Protein AF-A0A3C1PQY0-F1 (afdb_monomer)

Secondary structure (DSSP, 8-state):
-PPP--TTTSPB--SSSEEEEEEE-SS-EEEEEE--TT--PPP---SS-------SS-PPEE-SS-EE----

Mean predicted aligned error: 4.11 Å

Radius of gyration: 13.76 Å; Cα contacts (8 Å, |Δi|>4): 70; chains: 1; bounding box: 37×35×24 Å

Structure (mmCIF, N/CA/C/O backbone):
data_AF-A0A3C1PQY0-F1
#
_entry.id   AF-A0A3C1PQY0-F1
#
loop_
_atom_site.group_PDB
_atom_site.id
_atom_site.type_symbol
_atom_site.label_atom_id
_atom_site.label_alt_id
_atom_site.label_comp_id
_atom_site.label_asym_id
_atom_site.label_entity_id
_atom_site.label_seq_id
_atom_site.pdbx_PDB_ins_code
_atom_site.Cartn_x
_atom_site.Cartn_y
_atom_site.Cartn_z
_atom_site.occupancy
_atom_site.B_iso_or_equiv
_atom_site.auth_seq_id
_atom_site.auth_comp_id
_atom_site.auth_asym_id
_atom_site.auth_atom_id
_atom_site.pdbx_PDB_model_num
ATOM 1 N N . MET A 1 1 ? -21.831 -14.597 -5.103 1.00 67.69 1 MET A N 1
ATOM 2 C CA . MET A 1 1 ? -22.332 -13.855 -3.925 1.00 67.69 1 MET A CA 1
ATOM 3 C C . MET A 1 1 ? -21.445 -12.634 -3.734 1.00 67.69 1 MET A C 1
ATOM 5 O O . MET A 1 1 ? -20.233 -12.786 -3.820 1.00 67.69 1 MET A O 1
ATOM 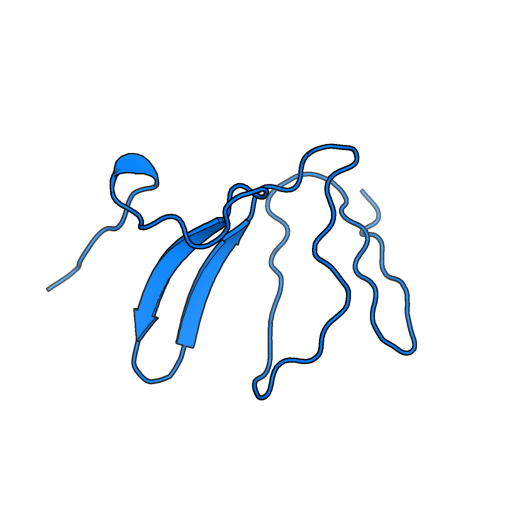9 N N . LEU A 1 2 ? -22.019 -11.441 -3.564 1.00 80.88 2 LEU A N 1
ATOM 10 C CA . LEU A 1 2 ? -21.246 -10.218 -3.331 1.00 80.88 2 LEU A CA 1
ATOM 11 C C . LEU A 1 2 ? -20.734 -10.224 -1.884 1.00 80.88 2 LEU A C 1
ATOM 13 O O . LEU A 1 2 ? -21.538 -10.320 -0.958 1.00 80.88 2 LEU A O 1
ATOM 17 N N . LYS A 1 3 ? -19.416 -10.146 -1.689 1.00 83.25 3 LYS A N 1
ATOM 18 C CA . LYS A 1 3 ? -18.799 -9.975 -0.368 1.00 83.25 3 LYS A CA 1
ATOM 19 C C . LYS A 1 3 ? -18.361 -8.523 -0.230 1.00 83.25 3 LYS A C 1
ATOM 21 O O . LYS A 1 3 ? -17.583 -8.043 -1.047 1.00 83.25 3 LYS A O 1
ATOM 26 N N . ILE A 1 4 ? -18.866 -7.845 0.795 1.00 90.94 4 ILE A N 1
ATOM 27 C CA . ILE A 1 4 ? -18.472 -6.476 1.128 1.00 90.94 4 ILE A CA 1
ATOM 28 C C . ILE A 1 4 ? -17.428 -6.555 2.242 1.00 90.94 4 ILE A C 1
ATOM 30 O O . ILE A 1 4 ? -17.695 -7.144 3.288 1.00 90.94 4 ILE A O 1
ATOM 34 N N . THR A 1 5 ? -16.251 -5.972 2.012 1.00 94.81 5 THR A N 1
ATOM 35 C CA . THR A 1 5 ? -15.201 -5.820 3.028 1.00 94.81 5 THR A CA 1
ATOM 36 C C . THR A 1 5 ? -15.168 -4.363 3.478 1.00 94.81 5 THR A C 1
ATOM 38 O O . THR A 1 5 ? -14.935 -3.469 2.664 1.00 94.81 5 THR A O 1
ATOM 41 N N . SER A 1 6 ? -15.395 -4.114 4.766 1.00 94.94 6 SER A N 1
ATOM 42 C CA . SER A 1 6 ? -15.212 -2.794 5.387 1.00 94.94 6 SER A CA 1
ATOM 43 C C . SER A 1 6 ? -13.844 -2.702 6.065 1.00 94.94 6 SER A C 1
ATOM 45 O O . SER A 1 6 ? -13.237 -3.726 6.368 1.00 94.94 6 SER A O 1
ATOM 47 N N . LEU A 1 7 ? -13.380 -1.486 6.369 1.00 93.81 7 LEU A N 1
ATOM 48 C CA . LEU A 1 7 ? -12.150 -1.288 7.147 1.00 93.81 7 LEU A CA 1
ATOM 49 C C . LEU A 1 7 ? -12.152 -2.031 8.491 1.00 93.81 7 LEU A C 1
ATOM 51 O O . LEU A 1 7 ? -11.130 -2.572 8.889 1.00 93.81 7 LEU A O 1
ATOM 55 N N . GLU A 1 8 ? -13.299 -2.075 9.167 1.00 94.06 8 GLU A N 1
ATOM 56 C CA . GLU A 1 8 ? -13.458 -2.726 10.476 1.00 94.06 8 GLU A CA 1
ATOM 57 C C . GLU A 1 8 ? -13.224 -4.240 10.412 1.00 94.06 8 GLU A C 1
ATOM 59 O O . GLU A 1 8 ? -12.844 -4.863 11.398 1.00 94.06 8 GLU A O 1
ATOM 64 N N . THR A 1 9 ? -13.464 -4.832 9.242 1.00 93.81 9 THR A N 1
ATOM 65 C CA . THR A 1 9 ? -13.371 -6.281 9.009 1.00 93.81 9 THR A CA 1
ATOM 66 C C . THR A 1 9 ? -12.141 -6.678 8.199 1.00 93.81 9 THR A C 1
ATOM 68 O O . THR A 1 9 ? -11.827 -7.864 8.092 1.00 93.81 9 THR A O 1
ATOM 71 N N . ALA A 1 10 ? -11.452 -5.705 7.601 1.00 96.56 10 ALA A N 1
ATOM 72 C CA . ALA A 1 10 ? -10.315 -5.955 6.739 1.00 96.56 10 ALA A CA 1
ATOM 73 C C . ALA A 1 10 ? -9.086 -6.351 7.574 1.00 96.56 10 ALA A C 1
ATOM 75 O O . ALA A 1 10 ? -8.767 -5.690 8.566 1.00 96.56 10 ALA A O 1
ATOM 76 N N . PRO A 1 11 ? -8.343 -7.398 7.178 1.00 95.88 11 PRO A N 1
ATOM 77 C CA . PRO A 1 11 ? -7.108 -7.749 7.855 1.00 95.88 11 PRO A CA 1
ATOM 78 C C . PRO A 1 11 ? -6.054 -6.659 7.634 1.00 95.88 11 PRO A C 1
ATOM 80 O O . PRO A 1 11 ? -5.782 -6.244 6.500 1.00 95.88 11 PRO A O 1
ATOM 83 N N . ARG A 1 12 ? -5.441 -6.219 8.735 1.00 95.69 12 ARG A N 1
ATOM 84 C CA . ARG A 1 12 ? -4.276 -5.335 8.712 1.00 95.69 12 ARG A CA 1
ATOM 85 C C . ARG A 1 12 ? -3.041 -6.127 8.288 1.00 95.69 12 ARG A C 1
ATOM 87 O O . ARG A 1 12 ? -2.814 -7.219 8.804 1.00 95.69 12 ARG A O 1
ATOM 94 N N . ILE A 1 13 ? -2.255 -5.576 7.367 1.00 93.44 13 ILE A N 1
ATOM 95 C CA . ILE A 1 13 ? -1.110 -6.280 6.766 1.00 93.44 13 ILE A CA 1
ATOM 96 C C . ILE A 1 13 ? 0.254 -5.672 7.105 1.00 93.44 13 ILE A C 1
ATOM 98 O O . ILE A 1 13 ? 1.257 -6.364 6.980 1.00 93.44 13 ILE A O 1
ATOM 102 N N . LEU A 1 14 ? 0.304 -4.421 7.576 1.00 89.88 14 LEU A N 1
ATOM 103 C CA . LEU A 1 14 ? 1.534 -3.778 8.052 1.00 89.88 14 LEU A CA 1
ATOM 104 C C . LEU A 1 14 ? 1.383 -3.330 9.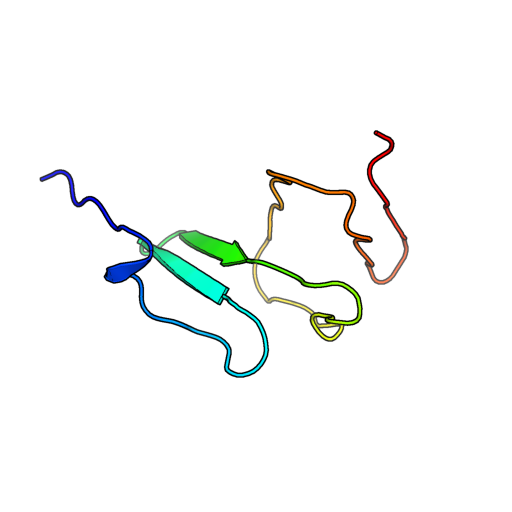506 1.00 89.88 14 LEU A C 1
ATOM 106 O O . LEU A 1 14 ? 0.307 -2.901 9.934 1.00 89.88 14 LEU A O 1
ATOM 110 N N . LYS A 1 15 ? 2.478 -3.428 10.266 1.00 85.81 15 LYS A N 1
ATOM 111 C CA . LYS A 1 15 ? 2.509 -3.060 11.686 1.00 85.81 15 LYS A CA 1
ATOM 112 C C . LYS A 1 15 ? 2.496 -1.544 11.875 1.00 85.81 15 LYS A C 1
ATOM 114 O O . LYS A 1 15 ? 1.654 -1.033 12.609 1.00 85.81 15 LYS A O 1
ATOM 119 N N . ASP A 1 16 ? 3.379 -0.846 11.167 1.00 89.50 16 ASP A N 1
ATOM 120 C CA . ASP A 1 16 ? 3.675 0.567 11.435 1.00 89.50 16 ASP A CA 1
ATOM 121 C C . ASP A 1 16 ? 2.921 1.531 10.513 1.00 89.50 16 ASP A C 1
ATOM 123 O O . ASP A 1 16 ? 2.767 2.700 10.837 1.00 89.50 16 ASP A O 1
ATOM 127 N N . ILE A 1 17 ? 2.371 1.022 9.408 1.00 92.12 17 ILE A N 1
ATOM 128 C CA . ILE A 1 17 ? 1.523 1.777 8.481 1.00 92.12 17 ILE A CA 1
ATOM 129 C C . ILE A 1 17 ? 0.109 1.224 8.569 1.00 92.12 17 ILE A C 1
ATOM 131 O O . ILE A 1 17 ? -0.110 0.021 8.754 1.00 92.12 17 ILE A O 1
ATOM 135 N N . GLU A 1 18 ? -0.875 2.105 8.462 1.00 94.69 18 GLU A N 1
ATOM 136 C CA . GLU A 1 18 ? -2.268 1.704 8.372 1.00 94.69 18 GLU A CA 1
ATOM 137 C C . GLU A 1 18 ? -2.548 1.148 6.965 1.00 94.69 18 GLU A C 1
ATOM 139 O 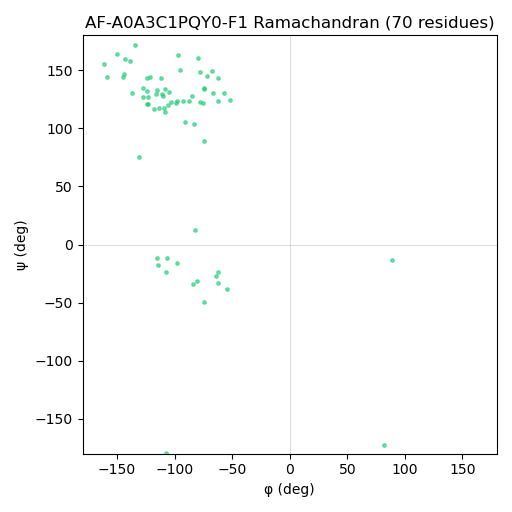O . GLU A 1 18 ? -2.895 1.869 6.030 1.00 94.69 18 GLU A O 1
ATOM 144 N N . ALA A 1 19 ? -2.341 -0.163 6.828 1.00 95.50 19 ALA A N 1
ATOM 145 C CA . ALA A 1 19 ? -2.489 -0.910 5.588 1.00 95.50 19 ALA A CA 1
ATOM 146 C C . ALA A 1 19 ? -3.470 -2.070 5.768 1.00 95.50 19 ALA A C 1
ATOM 148 O O . ALA A 1 19 ? -3.229 -2.966 6.584 1.00 95.50 19 ALA A O 1
ATOM 149 N N . TYR A 1 20 ? -4.542 -2.080 4.980 1.00 97.38 20 TYR A N 1
ATOM 150 C CA . TYR A 1 20 ? -5.599 -3.089 5.050 1.00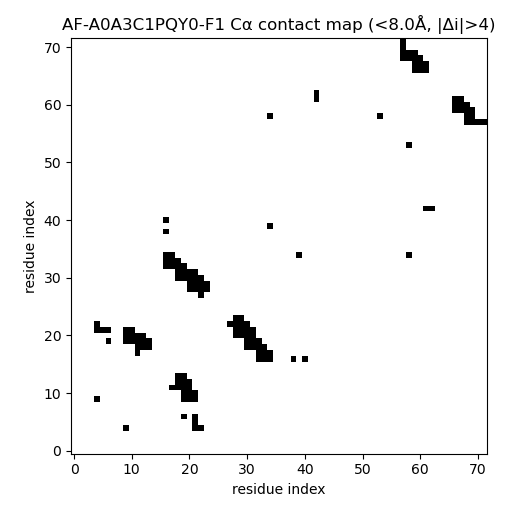 97.38 20 TYR A CA 1
ATOM 151 C C . TYR A 1 20 ? -5.805 -3.774 3.703 1.00 97.38 20 TYR A C 1
ATOM 153 O O . TYR A 1 20 ? -5.955 -3.107 2.677 1.00 97.38 20 TYR A O 1
ATOM 161 N N . LYS A 1 21 ? -5.871 -5.108 3.703 1.00 96.88 21 LYS A N 1
ATOM 162 C CA . LYS A 1 21 ? -6.205 -5.890 2.505 1.00 96.88 21 LYS A CA 1
ATOM 163 C C . LYS A 1 21 ? -7.723 -5.940 2.337 1.00 96.88 21 LYS A C 1
ATOM 165 O O . LYS A 1 21 ? -8.420 -6.649 3.057 1.00 96.88 21 LYS A O 1
ATOM 170 N N . MET A 1 22 ? -8.232 -5.156 1.392 1.00 96.75 22 MET A N 1
ATOM 171 C CA . MET A 1 22 ? -9.664 -4.957 1.143 1.00 96.75 22 MET A CA 1
ATOM 172 C C . MET A 1 22 ? -10.255 -6.051 0.246 1.00 96.75 22 MET A C 1
ATOM 174 O O . MET A 1 22 ? -11.410 -6.450 0.412 1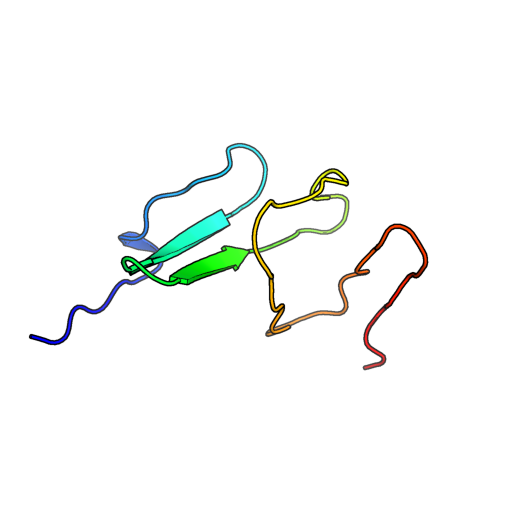.00 96.75 22 MET A O 1
ATOM 178 N N . LEU A 1 23 ? -9.454 -6.549 -0.696 1.00 95.25 23 LEU A N 1
ATOM 179 C CA . LEU A 1 23 ? -9.800 -7.636 -1.607 1.00 95.25 23 LEU A CA 1
ATOM 180 C C . LEU A 1 23 ? -8.561 -8.484 -1.874 1.00 95.25 23 LEU A C 1
ATOM 182 O O . LEU A 1 23 ? -7.458 -7.957 -2.005 1.00 95.25 23 LEU A O 1
ATOM 186 N N . GLU A 1 24 ? -8.773 -9.784 -2.012 1.00 94.12 24 GLU A N 1
ATOM 187 C CA . GLU A 1 24 ? -7.778 -10.732 -2.491 1.00 94.12 24 GLU A CA 1
ATOM 188 C C . GLU A 1 24 ? -8.457 -11.689 -3.464 1.00 94.12 24 GLU A C 1
ATOM 190 O O . GLU A 1 24 ? -9.533 -12.229 -3.183 1.00 94.12 24 GLU A O 1
ATOM 195 N N . ARG A 1 25 ? -7.838 -11.854 -4.624 1.00 93.69 25 ARG A N 1
ATOM 196 C CA . ARG A 1 25 ? -8.215 -12.790 -5.676 1.00 93.69 25 ARG A CA 1
ATOM 197 C C . ARG A 1 25 ? -6.956 -13.498 -6.164 1.00 93.69 25 ARG A C 1
ATOM 199 O O . ARG A 1 25 ? -5.848 -13.110 -5.817 1.00 93.69 25 ARG A O 1
ATOM 206 N N . ALA A 1 26 ? -7.136 -14.515 -7.001 1.00 93.88 26 ALA A N 1
ATOM 207 C CA . ALA A 1 26 ? -6.016 -15.233 -7.604 1.00 93.88 26 ALA A CA 1
ATOM 208 C C . ALA A 1 26 ? -5.132 -14.345 -8.504 1.00 93.88 26 ALA A C 1
ATOM 210 O O . ALA A 1 26 ? -3.976 -14.677 -8.732 1.00 93.88 26 ALA A O 1
ATOM 211 N N . ASP A 1 27 ? -5.681 -13.244 -9.021 1.00 94.94 27 ASP A N 1
ATOM 212 C CA . ASP A 1 27 ? -5.070 -12.374 -10.027 1.00 94.94 27 ASP A CA 1
ATOM 213 C C . ASP A 1 27 ? -4.768 -10.951 -9.535 1.00 94.94 27 ASP A C 1
ATOM 215 O O . ASP A 1 27 ? -4.093 -10.202 -10.233 1.00 94.94 27 ASP A O 1
ATOM 219 N N . ALA A 1 28 ? -5.280 -10.548 -8.368 1.00 95.38 28 ALA A N 1
ATOM 220 C CA . ALA A 1 28 ? -5.099 -9.194 -7.855 1.00 95.38 28 ALA A CA 1
ATOM 221 C C . ALA A 1 28 ? -5.362 -9.088 -6.349 1.00 95.38 28 ALA A C 1
ATOM 223 O O . ALA A 1 28 ? -6.181 -9.817 -5.777 1.00 95.38 28 ALA A O 1
ATOM 224 N N . ALA A 1 29 ? -4.750 -8.080 -5.731 1.00 95.00 29 ALA A N 1
ATOM 225 C CA . ALA A 1 29 ? -5.071 -7.628 -4.385 1.00 95.00 29 ALA A CA 1
ATOM 226 C C . ALA A 1 29 ? -5.412 -6.132 -4.394 1.00 95.00 29 ALA A C 1
ATOM 228 O O . ALA A 1 29 ? -4.801 -5.349 -5.117 1.00 95.00 29 ALA A O 1
ATOM 229 N N . LEU A 1 30 ? -6.381 -5.732 -3.565 1.00 96.12 30 LEU A N 1
ATOM 230 C CA . LEU A 1 30 ? -6.666 -4.324 -3.292 1.00 96.12 30 LEU A CA 1
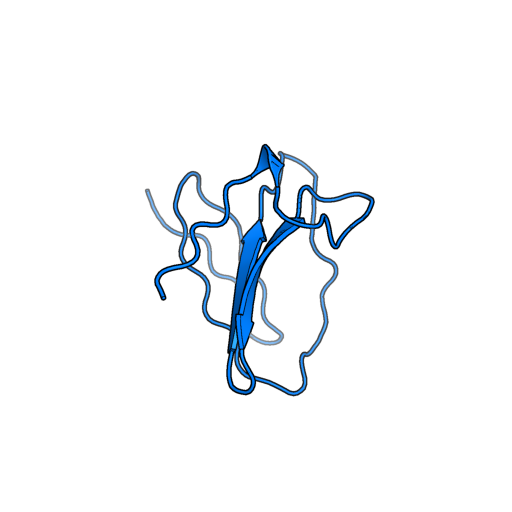ATOM 231 C C . LEU A 1 30 ? -6.238 -4.007 -1.869 1.00 96.12 30 LEU A C 1
ATOM 233 O O . LEU A 1 30 ? -6.808 -4.545 -0.915 1.00 96.12 30 LEU A O 1
ATOM 237 N N . ILE A 1 31 ? -5.278 -3.102 -1.731 1.00 96.00 31 ILE A N 1
ATOM 238 C CA . ILE A 1 31 ? -4.801 -2.623 -0.438 1.00 96.00 31 ILE A CA 1
ATOM 239 C C . ILE A 1 31 ? -5.235 -1.171 -0.260 1.00 96.00 31 ILE A C 1
ATOM 241 O O . ILE A 1 31 ? -5.003 -0.335 -1.131 1.00 96.0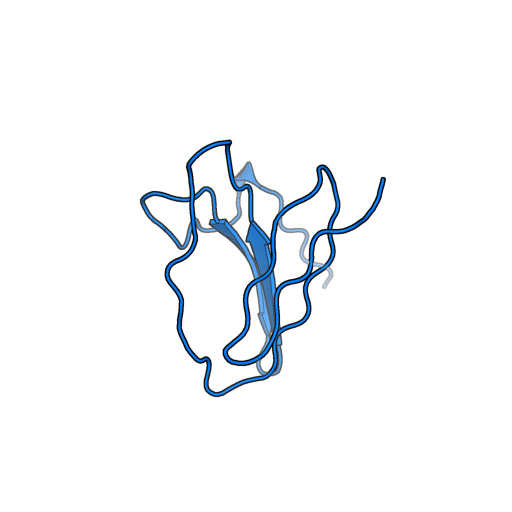0 31 ILE A O 1
ATOM 245 N N . ARG A 1 32 ? -5.845 -0.858 0.885 1.00 96.62 32 ARG A N 1
ATOM 246 C CA . ARG A 1 32 ? -6.025 0.527 1.324 1.00 96.62 32 ARG A CA 1
ATOM 247 C C . ARG A 1 32 ? -4.853 0.912 2.214 1.00 96.62 32 ARG A C 1
ATOM 249 O O . ARG A 1 32 ? -4.620 0.259 3.229 1.00 96.62 32 ARG A O 1
ATOM 256 N N . LEU A 1 33 ? -4.156 1.975 1.828 1.00 95.19 33 LEU A N 1
ATOM 257 C CA . LEU A 1 33 ? -3.007 2.526 2.537 1.00 95.19 33 LEU A CA 1
ATOM 258 C C . LEU A 1 33 ? -3.333 3.937 3.027 1.00 95.19 33 L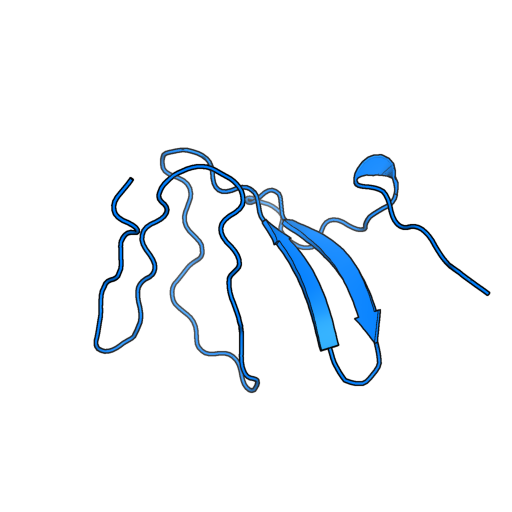EU A C 1
ATOM 260 O O . LEU A 1 33 ? -3.769 4.777 2.240 1.00 95.19 33 LEU A O 1
ATOM 264 N N . THR A 1 34 ? -3.085 4.196 4.306 1.00 95.56 34 THR A N 1
ATOM 265 C CA . THR A 1 34 ? -3.051 5.544 4.876 1.00 95.56 34 THR A CA 1
ATOM 266 C C . THR A 1 34 ? -1.617 5.823 5.315 1.00 95.56 34 THR A C 1
ATOM 268 O O . THR A 1 34 ? -1.098 5.128 6.185 1.00 95.56 34 THR A O 1
ATOM 271 N N . ILE A 1 35 ? -0.986 6.831 4.708 1.00 93.50 35 ILE A N 1
ATOM 272 C CA . ILE A 1 35 ? 0.372 7.281 5.043 1.00 93.50 35 ILE A CA 1
ATOM 273 C C . ILE A 1 35 ? 0.247 8.629 5.753 1.00 93.50 35 ILE A C 1
ATOM 275 O O . ILE A 1 35 ? -0.210 9.609 5.158 1.00 93.50 35 ILE A O 1
ATOM 279 N N . LYS A 1 36 ? 0.607 8.683 7.035 1.00 94.25 36 LYS A N 1
ATOM 280 C CA . LYS A 1 36 ? 0.606 9.929 7.814 1.00 94.25 36 LYS A CA 1
ATOM 281 C C . LYS A 1 36 ? 1.862 10.757 7.521 1.00 94.25 36 LYS A C 1
ATOM 283 O O . LYS A 1 36 ? 2.865 10.214 7.062 1.00 94.25 36 LYS A O 1
ATOM 288 N N . PRO A 1 37 ? 1.855 12.070 7.814 1.00 91.75 37 PRO A N 1
ATOM 289 C CA . PRO A 1 37 ? 3.058 12.888 7.699 1.00 91.75 37 PRO A CA 1
ATOM 290 C C . PRO A 1 37 ? 4.243 12.271 8.457 1.00 91.75 37 PRO A C 1
ATOM 292 O O . PRO A 1 37 ? 4.145 12.003 9.652 1.00 91.75 37 PRO A O 1
ATOM 295 N N . GLY A 1 38 ? 5.354 12.048 7.751 1.00 91.12 38 GLY A N 1
ATOM 296 C CA . GLY A 1 38 ? 6.567 11.424 8.292 1.00 91.12 38 GLY A CA 1
ATOM 297 C C . GLY A 1 38 ? 6.611 9.892 8.202 1.00 91.12 38 GLY A C 1
ATOM 298 O O . GLY A 1 38 ? 7.689 9.322 8.361 1.00 91.12 38 GLY A O 1
ATOM 299 N N . GLU A 1 39 ? 5.494 9.221 7.907 1.00 93.19 39 GLU A N 1
ATOM 300 C CA . GLU A 1 39 ? 5.497 7.793 7.577 1.00 93.19 39 GLU A CA 1
ATOM 301 C C . GLU A 1 39 ? 5.975 7.584 6.135 1.00 93.19 39 GLU A C 1
ATOM 303 O O . GLU A 1 39 ? 5.756 8.413 5.249 1.00 93.19 39 GLU A O 1
ATOM 308 N N . LYS A 1 40 ? 6.628 6.447 5.894 1.00 91.25 40 LYS A N 1
ATOM 309 C CA . LYS A 1 40 ? 7.081 6.033 4.568 1.00 91.25 40 LYS A CA 1
ATOM 310 C C . LYS A 1 40 ? 6.946 4.527 4.422 1.00 91.25 40 LYS A C 1
ATOM 312 O O . LYS A 1 40 ? 7.160 3.794 5.384 1.00 91.25 40 LYS A O 1
ATOM 317 N N . VAL A 1 41 ? 6.649 4.080 3.209 1.00 88.44 41 VAL A N 1
ATOM 318 C CA . VAL A 1 41 ? 6.899 2.696 2.805 1.00 88.44 41 VAL A CA 1
ATOM 319 C C . VAL A 1 41 ? 8.347 2.642 2.330 1.00 88.44 41 VAL A C 1
ATOM 321 O O . VAL A 1 41 ? 8.748 3.478 1.520 1.00 88.44 41 VAL A O 1
ATOM 324 N N . ASP A 1 42 ? 9.143 1.712 2.854 1.00 86.81 42 ASP A N 1
ATOM 325 C CA . ASP A 1 42 ? 10.526 1.566 2.402 1.00 86.81 42 ASP A CA 1
ATOM 326 C C . ASP A 1 42 ? 10.573 1.181 0.920 1.00 86.81 42 ASP A C 1
ATOM 328 O O . ASP A 1 42 ? 9.725 0.430 0.427 1.00 86.81 42 ASP A O 1
ATOM 332 N N . LEU A 1 43 ? 11.570 1.714 0.210 1.00 87.19 43 LEU A N 1
ATOM 333 C CA . LEU A 1 43 ? 11.760 1.442 -1.209 1.00 87.19 43 LEU A CA 1
ATOM 334 C C . LEU A 1 43 ? 12.025 -0.054 -1.410 1.00 87.19 43 LEU A C 1
ATOM 336 O O . LEU A 1 43 ? 12.952 -0.613 -0.822 1.00 87.19 43 LEU A O 1
ATOM 340 N N . HIS A 1 44 ? 11.209 -0.694 -2.240 1.00 88.56 44 HIS A N 1
ATOM 341 C CA . HIS A 1 44 ? 11.320 -2.109 -2.571 1.00 88.56 44 HIS A CA 1
ATOM 342 C C . HIS A 1 44 ? 10.794 -2.366 -3.983 1.00 88.56 44 HIS A C 1
ATOM 344 O O . HIS A 1 44 ? 10.089 -1.540 -4.562 1.00 88.56 44 HIS A O 1
ATOM 350 N N . VAL A 1 45 ? 11.136 -3.536 -4.518 1.00 89.12 45 VAL A N 1
ATOM 351 C CA . VAL A 1 45 ? 10.653 -4.026 -5.810 1.00 89.12 45 VAL A CA 1
ATOM 352 C C . VAL A 1 45 ? 9.669 -5.160 -5.550 1.00 89.12 45 VAL A C 1
ATOM 354 O O . VAL A 1 45 ? 9.951 -6.039 -4.735 1.00 89.12 45 VAL A O 1
ATOM 357 N N . ASN A 1 46 ? 8.525 -5.126 -6.230 1.00 88.31 46 ASN A N 1
ATOM 358 C CA . ASN A 1 46 ? 7.572 -6.233 -6.258 1.00 88.31 46 ASN A CA 1
ATOM 359 C C . ASN A 1 46 ? 7.830 -7.083 -7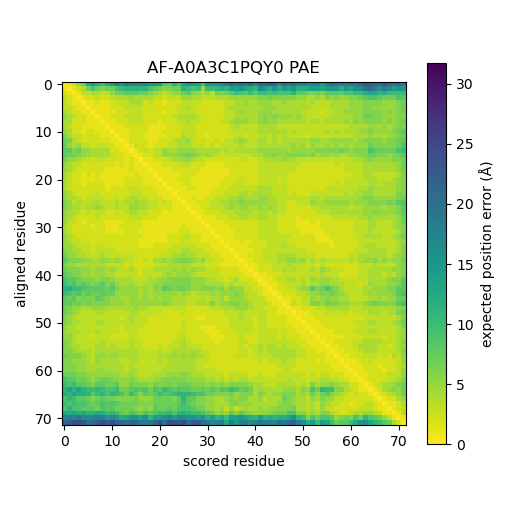.509 1.00 88.31 46 ASN A C 1
ATOM 361 O O . ASN A 1 46 ? 8.266 -6.567 -8.535 1.00 88.31 46 ASN A O 1
ATOM 365 N N . ASP A 1 47 ? 7.540 -8.378 -7.436 1.00 92.88 47 ASP A N 1
ATOM 366 C CA . ASP A 1 47 ? 7.562 -9.310 -8.572 1.00 92.88 47 ASP A CA 1
ATOM 367 C C . ASP A 1 47 ? 6.269 -9.255 -9.413 1.00 92.88 47 ASP A C 1
ATOM 369 O O . ASP A 1 47 ? 6.034 -10.103 -10.273 1.00 92.88 47 ASP A O 1
ATOM 373 N N . PHE A 1 48 ? 5.440 -8.235 -9.176 1.00 91.81 48 PHE A N 1
ATOM 374 C CA . PHE A 1 48 ? 4.178 -7.954 -9.851 1.00 91.81 48 PHE A CA 1
ATOM 375 C C . PHE A 1 48 ? 3.971 -6.443 -10.029 1.00 91.81 48 PHE A C 1
ATOM 377 O O . PHE A 1 48 ? 4.541 -5.627 -9.299 1.00 91.81 48 PHE A O 1
ATOM 384 N N . ASP A 1 49 ? 3.105 -6.077 -10.976 1.00 92.88 49 ASP A N 1
ATOM 385 C CA . ASP A 1 49 ? 2.747 -4.684 -11.245 1.00 92.88 49 ASP A CA 1
ATOM 386 C C . ASP A 1 49 ? 1.864 -4.092 -10.138 1.00 92.88 49 ASP A C 1
ATOM 388 O O . ASP A 1 49 ? 0.989 -4.756 -9.575 1.00 92.88 49 ASP A O 1
ATOM 392 N N . VAL A 1 50 ? 2.057 -2.801 -9.856 1.00 91.88 50 VAL A N 1
ATOM 393 C CA . VAL A 1 50 ? 1.291 -2.060 -8.846 1.00 91.88 50 VAL A CA 1
ATOM 394 C C . VAL A 1 50 ? 0.713 -0.792 -9.464 1.00 91.88 50 VAL A C 1
ATOM 396 O O . VAL A 1 50 ? 1.411 -0.036 -10.133 1.00 91.88 50 VAL A O 1
ATOM 399 N N . ALA A 1 51 ? -0.566 -0.531 -9.193 1.00 92.44 51 ALA A N 1
ATOM 400 C CA . ALA A 1 51 ? -1.226 0.723 -9.531 1.00 92.44 51 ALA A CA 1
ATOM 401 C C . ALA A 1 51 ? -1.641 1.458 -8.251 1.00 92.44 51 ALA A C 1
ATOM 403 O O . ALA A 1 51 ? -2.252 0.870 -7.356 1.00 92.44 51 ALA A O 1
ATOM 404 N N . PHE A 1 52 ? -1.347 2.756 -8.182 1.00 91.69 52 PHE A N 1
ATOM 405 C CA . PHE A 1 52 ? -1.750 3.614 -7.070 1.00 91.69 52 PHE A CA 1
ATOM 406 C C . PHE A 1 52 ? -2.914 4.513 -7.481 1.00 91.69 52 PHE A C 1
ATOM 408 O O . PHE A 1 52 ? -2.859 5.185 -8.509 1.00 91.69 52 PHE A O 1
ATOM 415 N N . TYR A 1 53 ? -3.952 4.562 -6.645 1.00 93.88 53 TYR A N 1
ATOM 416 C CA . TYR A 1 53 ? -5.040 5.527 -6.770 1.00 93.88 53 TYR A CA 1
ATOM 417 C C . TYR A 1 53 ? -5.078 6.419 -5.531 1.00 93.88 53 TYR A C 1
ATOM 419 O O . TYR A 1 53 ? -5.282 5.945 -4.411 1.00 93.88 53 TYR A O 1
ATOM 427 N N . ILE A 1 54 ? -4.846 7.716 -5.729 1.00 93.56 54 ILE A N 1
ATOM 428 C CA . ILE A 1 54 ? -4.692 8.678 -4.638 1.00 93.56 54 ILE A CA 1
ATOM 429 C C . ILE A 1 54 ? -6.062 9.260 -4.314 1.00 93.56 54 ILE A C 1
ATOM 431 O O . ILE A 1 54 ? -6.606 10.072 -5.053 1.00 93.56 54 ILE A O 1
ATOM 435 N N . MET A 1 55 ? -6.620 8.810 -3.193 1.00 93.62 55 MET A N 1
ATOM 436 C CA . MET A 1 55 ? -7.947 9.224 -2.729 1.00 93.62 55 MET A CA 1
ATOM 437 C C . MET A 1 55 ? -7.923 10.580 -2.008 1.00 93.62 55 MET A C 1
ATOM 439 O O . MET A 1 55 ? -8.914 11.303 -2.025 1.00 93.62 55 MET A O 1
ATOM 443 N N . GLN A 1 56 ? -6.818 10.903 -1.327 1.00 93.19 56 GLN A N 1
ATOM 444 C CA . GLN A 1 56 ? -6.662 12.124 -0.538 1.00 93.19 56 GLN A CA 1
ATOM 445 C C . GLN A 1 56 ? -5.178 12.452 -0.326 1.00 93.19 56 GLN A C 1
ATOM 447 O O . GLN A 1 56 ? -4.367 11.556 -0.095 1.00 93.19 56 GLN A O 1
ATOM 452 N N . GLY A 1 57 ? -4.852 13.748 -0.324 1.00 92.44 57 GLY A N 1
ATOM 453 C CA . GLY A 1 57 ? -3.500 14.252 -0.084 1.00 92.44 57 GLY A CA 1
ATOM 454 C C . GLY A 1 57 ? -2.612 14.217 -1.329 1.00 92.44 57 GLY A C 1
ATOM 455 O O . GLY A 1 57 ? -3.073 13.935 -2.431 1.00 92.44 57 GLY A O 1
ATOM 456 N N . ALA A 1 58 ? -1.331 14.522 -1.133 1.00 92.81 58 ALA A N 1
ATOM 457 C CA . ALA A 1 58 ? -0.320 14.554 -2.187 1.00 92.81 58 ALA A CA 1
ATOM 458 C C . ALA A 1 58 ? 0.914 13.748 -1.739 1.00 92.81 58 ALA A C 1
ATOM 460 O O . ALA A 1 58 ? 1.902 14.334 -1.292 1.00 92.81 58 ALA A O 1
ATOM 461 N N . PRO A 1 59 ? 0.849 12.402 -1.757 1.00 92.00 59 PRO A N 1
ATOM 462 C CA . PRO A 1 59 ? 2.004 11.581 -1.424 1.00 92.00 59 PRO A CA 1
ATOM 463 C C . PRO A 1 59 ? 3.091 11.738 -2.492 1.00 92.00 59 PRO A C 1
ATOM 465 O O . PRO A 1 59 ? 2.794 11.915 -3.672 1.00 92.00 59 PRO A O 1
ATOM 468 N N . THR A 1 60 ? 4.350 11.615 -2.083 1.00 93.38 60 THR A N 1
ATOM 469 C CA . THR A 1 60 ? 5.463 11.463 -3.024 1.00 93.38 60 THR A CA 1
ATOM 470 C C . THR A 1 60 ? 5.646 9.985 -3.338 1.00 93.38 60 THR A C 1
ATOM 472 O O . THR A 1 60 ? 5.848 9.174 -2.434 1.00 93.38 60 THR A O 1
ATOM 475 N N . ILE A 1 61 ? 5.578 9.643 -4.619 1.00 91.81 61 ILE A N 1
ATOM 476 C CA . ILE A 1 61 ? 5.866 8.316 -5.154 1.00 91.81 61 ILE A CA 1
ATOM 477 C C . ILE A 1 61 ? 7.293 8.349 -5.695 1.00 91.81 61 ILE A C 1
ATOM 479 O O . ILE A 1 61 ? 7.614 9.170 -6.552 1.00 91.81 61 ILE A O 1
ATOM 483 N N . LEU A 1 62 ? 8.140 7.466 -5.174 1.00 91.62 62 LEU A N 1
ATOM 484 C CA . LEU A 1 62 ? 9.527 7.312 -5.601 1.00 91.62 62 LEU A CA 1
ATOM 485 C C . LEU A 1 62 ? 9.678 5.984 -6.339 1.00 91.62 62 LEU A C 1
ATOM 487 O O . LEU A 1 62 ? 9.302 4.939 -5.804 1.00 91.62 62 LEU A O 1
ATOM 491 N N . THR A 1 63 ? 10.239 6.035 -7.541 1.00 87.56 63 THR A N 1
ATOM 492 C CA . THR A 1 63 ? 10.754 4.871 -8.265 1.00 87.56 63 THR A CA 1
ATOM 493 C C . THR A 1 63 ? 12.283 4.907 -8.259 1.00 87.56 63 THR A C 1
ATOM 495 O O . THR A 1 63 ? 12.904 5.786 -7.658 1.00 87.56 63 THR A O 1
ATOM 498 N N . ASP A 1 64 ? 12.909 3.922 -8.888 1.00 85.00 64 ASP A N 1
ATOM 499 C CA . ASP A 1 64 ? 14.356 3.884 -9.097 1.00 85.00 64 ASP A CA 1
ATOM 500 C C . ASP A 1 64 ? 14.868 5.047 -9.961 1.00 85.00 64 ASP A C 1
ATOM 502 O O . ASP A 1 64 ? 15.977 5.537 -9.738 1.00 85.00 64 ASP A O 1
ATOM 506 N N . THR A 1 65 ? 14.066 5.506 -10.921 1.00 87.06 65 THR A N 1
ATOM 507 C CA . THR A 1 65 ? 14.456 6.551 -11.875 1.00 87.06 65 THR A CA 1
ATOM 508 C C . THR A 1 65 ? 13.782 7.897 -11.640 1.00 87.06 65 THR A C 1
ATOM 510 O O . THR A 1 65 ? 14.306 8.918 -12.086 1.00 87.06 65 THR A O 1
ATOM 513 N N . GLU A 1 66 ? 12.626 7.929 -10.979 1.00 89.88 66 GLU A N 1
ATOM 514 C CA . GLU A 1 66 ? 11.751 9.100 -10.957 1.00 89.88 66 GLU A CA 1
ATOM 515 C C . GLU A 1 66 ? 11.147 9.378 -9.576 1.00 89.88 66 GLU A C 1
ATOM 517 O O . GLU A 1 66 ? 11.019 8.517 -8.707 1.00 89.88 66 GLU A O 1
ATOM 522 N N . SER A 1 67 ? 10.744 10.633 -9.390 1.00 91.12 67 SER A N 1
ATOM 523 C CA . SER A 1 67 ? 9.960 11.083 -8.247 1.00 91.12 67 SER A CA 1
ATOM 524 C C . SER A 1 67 ? 8.734 11.813 -8.766 1.00 91.12 67 SER A C 1
ATOM 526 O O . SER A 1 67 ? 8.857 12.777 -9.522 1.00 91.12 67 SER A O 1
ATOM 528 N N . TYR A 1 68 ? 7.558 11.395 -8.314 1.00 88.75 68 TYR A N 1
ATOM 529 C CA . TYR A 1 68 ? 6.284 11.997 -8.676 1.00 88.75 68 TYR A CA 1
ATOM 530 C C . TYR A 1 68 ? 5.527 12.447 -7.427 1.00 88.75 68 TYR A C 1
ATOM 532 O O . TYR A 1 68 ? 5.273 11.660 -6.518 1.00 88.75 68 TYR A O 1
ATOM 540 N N . THR A 1 69 ? 5.114 13.711 -7.406 1.00 87.62 69 THR A N 1
ATOM 541 C CA . THR A 1 69 ? 4.177 14.245 -6.414 1.00 87.62 69 THR A CA 1
ATOM 542 C C . THR A 1 69 ? 2.993 14.831 -7.181 1.00 87.62 69 THR A C 1
ATOM 544 O O . THR A 1 69 ? 3.206 15.724 -8.007 1.00 87.62 69 THR A O 1
ATOM 547 N N . PRO A 1 70 ? 1.756 14.354 -6.954 1.00 81.44 70 PRO A N 1
ATOM 548 C CA . PRO A 1 70 ? 0.584 14.914 -7.611 1.00 81.44 70 PRO A CA 1
ATOM 549 C C . PRO A 1 70 ? 0.476 16.406 -7.309 1.00 81.44 70 PRO A C 1
ATOM 551 O O . PRO A 1 70 ? 0.555 16.822 -6.153 1.00 81.44 70 PRO A O 1
ATOM 554 N N . SER A 1 71 ? 0.294 17.211 -8.351 1.00 72.75 71 SER A N 1
ATOM 555 C CA . SER A 1 71 ? -0.030 18.628 -8.198 1.00 72.75 71 SER A CA 1
ATOM 556 C C . SER A 1 71 ? -1.515 18.743 -7.856 1.00 72.75 71 SER A C 1
ATOM 558 O O . SER A 1 71 ? -2.346 18.208 -8.588 1.00 72.75 71 SER A O 1
ATOM 560 N N . THR A 1 72 ? -1.832 19.375 -6.725 1.00 58.25 72 THR A N 1
ATOM 561 C CA . THR A 1 72 ? -3.210 19.705 -6.317 1.00 58.25 72 THR A CA 1
ATOM 562 C C . THR A 1 72 ? -3.804 20.819 -7.155 1.00 58.25 72 THR A C 1
ATOM 564 O O . THR A 1 72 ? -3.044 21.778 -7.427 1.00 58.25 72 THR A O 1
#

pLDDT: mean 90.98, std 6.39, range [58.25, 97.38]

Foldseek 3Di:
DDDFFDLVRFDQDDDPWRKGFRDDDPVDTDIDTDADVPRDDDDDDDPDDDDDDDPDDWDWDDDPVDIDTDDD

Solvent-accessible surface area (backbone atoms only — not comparable to full-atom values): 5217 Å² total; per-residue (Å²): 134,94,82,86,64,48,80,94,72,30,55,70,77,46,90,90,46,58,29,29,49,56,44,80,56,101,88,51,72,42,71,49,75,53,78,55,95,91,58,80,82,78,92,76,87,70,101,62,92,85,85,89,81,86,87,74,86,64,65,75,49,76,59,98,89,50,76,47,60,65,82,131

Sequence (72 aa):
MLKITSLETAPRILKDIEAYKMLERADAALIRLTIKPGEKVDLHVNDFDVAFYIMQGAPTILTDTESYTPST

Nearest PDB structures (foldseek):
  2bti-assembly1_A  TM=4.196E-01  e=8.129E+00  Yersinia enterocolitica